Protein AF-X1GLU0-F1 (afdb_monomer_lite)

Sequence (44 aa):
MEIKERVCPYCGKVIVSIYDKQLDYNYKAHLLACKENNNNEKDF

Foldseek 3Di:
DDKDWDAAPQPRDIQIDPDPVVSVVVNVVCNVVSVVVVVPVPDD

Structure (mmCIF, N/CA/C/O backbone):
data_AF-X1GLU0-F1
#
_entry.id   AF-X1GLU0-F1
#
loop_
_atom_site.group_PDB
_atom_site.id
_atom_site.type_symbol
_atom_site.label_atom_id
_atom_site.label_alt_id
_atom_site.label_comp_id
_atom_site.label_asym_id
_atom_site.label_entity_id
_atom_site.label_seq_id
_atom_site.pdbx_PDB_ins_code
_atom_site.Cartn_x
_atom_site.Cartn_y
_atom_site.Cartn_z
_atom_site.occupancy
_atom_site.B_iso_or_equiv
_atom_site.auth_seq_id
_atom_site.auth_comp_id
_atom_site.auth_asym_id
_atom_site.auth_atom_id
_atom_site.pdbx_PDB_model_num
ATOM 1 N N . MET A 1 1 ? 4.831 -2.962 -19.761 1.00 68.69 1 MET A N 1
ATOM 2 C CA . MET A 1 1 ? 4.673 -2.433 -18.390 1.00 68.69 1 MET A CA 1
ATOM 3 C C . MET A 1 1 ? 3.473 -3.125 -17.789 1.00 68.69 1 MET A C 1
ATOM 5 O O . MET A 1 1 ? 2.431 -3.125 -18.429 1.00 68.69 1 MET A O 1
ATOM 9 N N . GLU A 1 2 ? 3.637 -3.759 -16.636 1.00 85.06 2 GLU A N 1
ATOM 10 C CA . GLU A 1 2 ? 2.536 -4.406 -15.920 1.00 85.06 2 GLU A CA 1
ATOM 11 C C . GLU A 1 2 ? 1.927 -3.399 -14.940 1.00 85.06 2 GLU A C 1
ATOM 13 O O . GLU A 1 2 ? 2.660 -2.678 -14.260 1.00 85.06 2 GLU A O 1
ATOM 18 N N . ILE A 1 3 ? 0.598 -3.305 -14.906 1.00 89.00 3 ILE A N 1
ATOM 19 C CA . ILE A 1 3 ? -0.110 -2.496 -13.911 1.00 89.00 3 ILE A CA 1
ATOM 20 C C . ILE A 1 3 ? -0.239 -3.353 -12.658 1.00 89.00 3 ILE A C 1
ATOM 22 O O . ILE A 1 3 ? -0.747 -4.468 -12.716 1.00 89.00 3 ILE A O 1
ATOM 26 N N . LYS A 1 4 ? 0.223 -2.821 -11.532 1.00 93.06 4 LYS A N 1
ATOM 27 C CA . LYS A 1 4 ? 0.174 -3.482 -10.233 1.00 93.06 4 LYS A CA 1
ATOM 28 C C . LYS A 1 4 ? -0.922 -2.862 -9.391 1.00 93.06 4 LYS A C 1
ATOM 30 O O . LYS A 1 4 ? -1.091 -1.641 -9.395 1.00 93.06 4 LYS A O 1
ATOM 35 N N . GLU A 1 5 ? -1.626 -3.691 -8.635 1.00 95.12 5 GLU A N 1
ATOM 36 C CA . GLU A 1 5 ? -2.766 -3.264 -7.832 1.00 95.12 5 GLU A CA 1
ATOM 37 C C . GLU A 1 5 ? -2.731 -3.829 -6.410 1.00 95.12 5 GLU A C 1
ATOM 39 O O . GLU A 1 5 ? -2.176 -4.897 -6.148 1.00 95.12 5 GLU A O 1
ATOM 44 N N . ARG A 1 6 ? -3.309 -3.080 -5.467 1.00 94.25 6 ARG A N 1
ATOM 45 C CA . ARG A 1 6 ? -3.585 -3.517 -4.095 1.00 94.25 6 ARG A CA 1
ATOM 46 C C . ARG A 1 6 ? -4.934 -2.990 -3.644 1.00 94.25 6 ARG A C 1
ATOM 48 O O . ARG A 1 6 ? -5.272 -1.839 -3.908 1.00 94.25 6 ARG A O 1
ATOM 55 N N . VAL A 1 7 ? -5.670 -3.810 -2.904 1.00 94.06 7 VAL A N 1
ATOM 56 C CA . VAL A 1 7 ? -6.980 -3.447 -2.358 1.00 94.06 7 VAL A CA 1
ATOM 57 C C . VAL A 1 7 ? -6.833 -3.088 -0.885 1.00 94.06 7 VAL A C 1
ATOM 59 O O . VAL A 1 7 ? -6.227 -3.831 -0.115 1.00 94.06 7 VAL A O 1
ATOM 62 N N . CYS A 1 8 ? -7.371 -1.939 -0.487 1.00 92.38 8 CYS A N 1
ATOM 63 C CA . CYS A 1 8 ? -7.443 -1.550 0.914 1.00 92.38 8 CYS A CA 1
ATOM 64 C C . CYS A 1 8 ? -8.451 -2.446 1.659 1.00 92.38 8 CYS A C 1
ATOM 66 O O . CYS A 1 8 ? -9.619 -2.471 1.273 1.00 92.38 8 CYS A O 1
ATOM 68 N N . PRO A 1 9 ? -8.063 -3.127 2.751 1.00 88.56 9 PRO A N 1
ATOM 69 C CA . PRO A 1 9 ? -8.964 -4.005 3.498 1.00 88.56 9 PRO A CA 1
ATOM 70 C C . PRO A 1 9 ? -10.034 -3.250 4.303 1.00 88.56 9 PRO A C 1
ATOM 72 O O . PRO A 1 9 ? -11.006 -3.860 4.727 1.00 88.56 9 PRO A O 1
ATOM 75 N N . TYR A 1 10 ? -9.865 -1.941 4.526 1.00 86.06 10 TYR A N 1
ATOM 76 C CA . TYR A 1 10 ? -10.780 -1.138 5.346 1.00 86.06 10 TYR A CA 1
ATOM 77 C C . TYR A 1 10 ? -11.927 -0.517 4.544 1.00 86.06 10 TYR A C 1
ATOM 79 O O . TYR A 1 10 ? -13.048 -0.450 5.030 1.00 86.06 10 TYR A O 1
ATOM 87 N N . CYS A 1 11 ? -11.656 -0.050 3.323 1.00 86.88 11 CYS A N 1
ATOM 88 C CA . CYS A 1 11 ? -12.648 0.640 2.488 1.00 86.88 11 CYS A CA 1
ATOM 89 C C . CYS A 1 11 ? -12.857 -0.011 1.114 1.00 86.88 11 CYS A C 1
ATOM 91 O O . CYS A 1 11 ? -13.627 0.502 0.307 1.00 86.88 11 CYS A O 1
ATOM 93 N N . GLY A 1 12 ? -12.136 -1.095 0.804 1.00 90.31 12 GLY A N 1
ATOM 94 C CA . GLY A 1 12 ? -12.222 -1.793 -0.482 1.00 90.31 12 GLY A CA 1
ATOM 95 C C . GLY A 1 12 ? -11.629 -1.028 -1.671 1.00 90.31 12 GLY A C 1
ATOM 96 O O . GLY A 1 12 ? -11.717 -1.500 -2.802 1.00 90.31 12 GLY A O 1
ATOM 97 N N . LYS A 1 13 ? -11.016 0.146 -1.457 1.00 91.81 13 LYS A N 1
ATOM 98 C CA . LYS A 1 13 ? -10.443 0.953 -2.543 1.00 91.81 13 LYS A CA 1
ATOM 99 C C . LYS A 1 13 ? -9.271 0.230 -3.208 1.00 91.81 13 LYS A C 1
ATOM 101 O O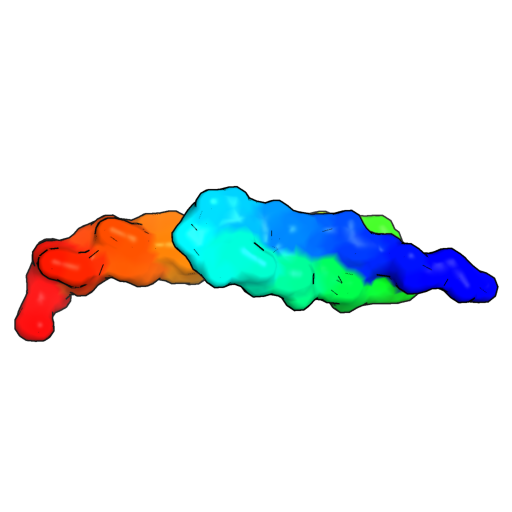 . LYS A 1 13 ? -8.331 -0.185 -2.529 1.00 91.81 13 LYS A O 1
ATOM 106 N N . VAL A 1 14 ? -9.302 0.153 -4.537 1.00 94.81 14 VAL A N 1
ATOM 107 C CA . VAL A 1 14 ? -8.198 -0.373 -5.350 1.00 94.81 14 VAL A CA 1
ATOM 108 C C . VAL A 1 14 ? -7.195 0.743 -5.626 1.00 94.81 14 VAL A C 1
ATOM 110 O O . VAL A 1 14 ? -7.549 1.824 -6.099 1.00 94.81 14 VAL A O 1
ATOM 113 N N . ILE A 1 15 ? -5.932 0.491 -5.307 1.00 94.06 15 ILE A N 1
ATOM 114 C CA . ILE A 1 15 ? -4.808 1.394 -5.535 1.00 94.06 15 ILE A CA 1
ATOM 115 C C . ILE A 1 15 ? -3.940 0.752 -6.602 1.00 94.06 15 ILE A C 1
ATOM 117 O O . ILE A 1 15 ? -3.518 -0.390 -6.444 1.00 94.06 15 ILE A O 1
ATOM 121 N N . VAL A 1 16 ? -3.683 1.488 -7.680 1.00 95.00 16 VAL A N 1
ATOM 122 C CA . VAL A 1 16 ? -2.956 0.996 -8.852 1.00 95.00 16 VA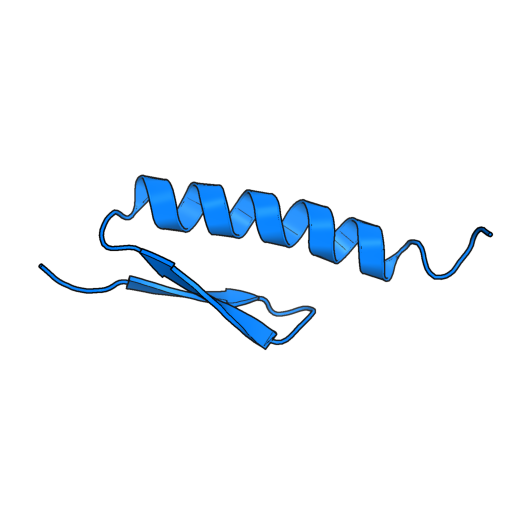L A CA 1
ATOM 123 C C . VAL A 1 16 ? -1.697 1.821 -9.097 1.00 95.00 16 VAL A C 1
ATOM 125 O O . VAL A 1 16 ? -1.671 3.029 -8.852 1.00 95.00 16 VAL A O 1
ATOM 128 N N . SER A 1 17 ? -0.634 1.181 -9.576 1.00 94.38 17 SER A N 1
ATOM 129 C CA . SER A 1 17 ? 0.565 1.856 -10.074 1.00 94.38 17 SER A CA 1
ATOM 130 C C . SER A 1 17 ? 1.370 0.938 -10.991 1.00 94.38 17 SER A C 1
ATOM 132 O O . SER A 1 17 ? 1.280 -0.280 -10.909 1.00 94.38 17 SER A O 1
ATOM 134 N N . ILE A 1 18 ? 2.198 1.526 -11.849 1.00 94.25 18 ILE A N 1
ATOM 135 C CA . ILE A 1 18 ? 3.129 0.792 -12.718 1.00 94.25 18 ILE A CA 1
ATOM 136 C C . ILE A 1 18 ? 4.425 0.437 -11.959 1.00 94.25 18 ILE A C 1
ATOM 138 O O . ILE A 1 18 ? 5.132 -0.501 -12.324 1.00 94.25 18 ILE A O 1
ATOM 142 N N . TYR A 1 19 ? 4.741 1.162 -10.879 1.00 93.69 19 TYR A N 1
ATOM 143 C CA . TYR A 1 19 ? 5.975 0.995 -10.108 1.00 93.69 19 TYR A CA 1
ATOM 144 C C . TYR A 1 19 ? 5.686 0.453 -8.705 1.00 93.69 19 TYR A C 1
ATOM 146 O O . TYR A 1 19 ? 4.895 1.041 -7.969 1.00 93.69 19 TYR A O 1
ATOM 154 N N . ASP A 1 20 ? 6.398 -0.597 -8.274 1.00 92.56 20 ASP A N 1
ATOM 155 C CA . ASP A 1 20 ? 6.214 -1.197 -6.937 1.00 92.56 20 ASP A CA 1
ATOM 156 C C . ASP A 1 20 ? 6.391 -0.193 -5.801 1.00 92.56 20 ASP A C 1
ATOM 158 O O . ASP A 1 20 ? 5.590 -0.149 -4.872 1.00 92.56 20 ASP A O 1
ATOM 162 N N . LYS A 1 21 ? 7.439 0.637 -5.879 1.00 94.38 21 LYS A N 1
ATOM 163 C CA . LYS A 1 21 ? 7.740 1.624 -4.833 1.00 94.38 21 LYS A CA 1
ATOM 164 C C . LYS A 1 21 ? 6.614 2.642 -4.681 1.00 94.38 21 LYS A C 1
ATOM 166 O O . LYS A 1 21 ? 6.290 3.035 -3.565 1.00 94.38 21 LYS A O 1
ATOM 171 N N . GLN A 1 22 ? 6.018 3.052 -5.797 1.00 93.75 22 GLN A N 1
ATOM 172 C CA . GLN A 1 22 ? 4.929 4.018 -5.789 1.00 93.75 22 GLN A CA 1
ATOM 173 C C . GLN A 1 22 ? 3.617 3.369 -5.347 1.00 93.75 22 GLN A C 1
ATOM 175 O O . GLN A 1 22 ? 2.881 3.976 -4.574 1.00 93.75 22 GLN 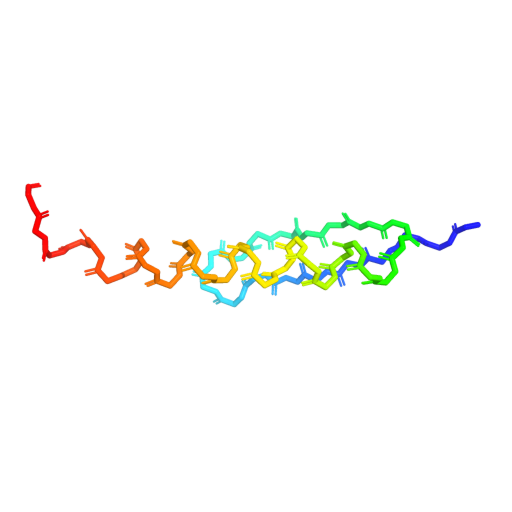A O 1
ATOM 180 N N . LEU A 1 23 ? 3.357 2.123 -5.760 1.00 95.50 23 LEU A N 1
ATOM 181 C CA . LEU A 1 23 ? 2.227 1.346 -5.260 1.00 95.50 23 LEU A CA 1
ATOM 182 C C . LEU A 1 23 ? 2.292 1.199 -3.739 1.00 95.50 23 LEU A C 1
ATOM 184 O O . LEU A 1 23 ? 1.305 1.457 -3.061 1.00 95.50 23 LEU A O 1
ATOM 188 N N . ASP A 1 24 ? 3.451 0.817 -3.200 1.00 95.38 24 ASP A N 1
ATOM 189 C CA . ASP A 1 24 ? 3.631 0.595 -1.766 1.00 95.38 24 ASP A CA 1
ATOM 190 C C . ASP A 1 24 ? 3.520 1.898 -0.963 1.00 95.38 24 ASP A C 1
ATOM 192 O O . ASP A 1 24 ? 2.850 1.922 0.070 1.00 95.38 24 ASP A O 1
ATOM 196 N N . TYR A 1 25 ? 4.098 2.997 -1.466 1.00 96.00 25 TYR A N 1
ATOM 197 C CA . TYR A 1 25 ? 3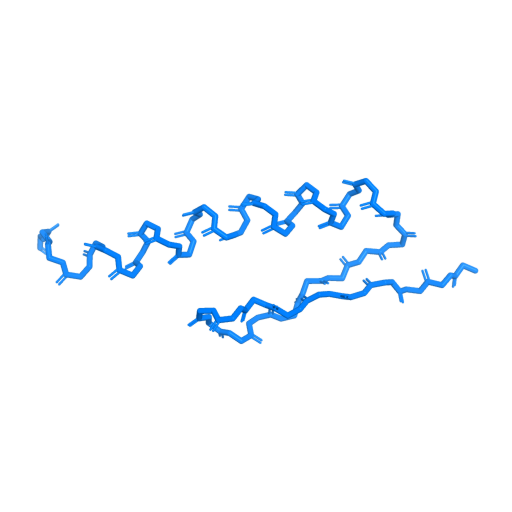.957 4.325 -0.862 1.00 96.00 25 TYR A CA 1
ATOM 198 C C . TYR A 1 25 ? 2.490 4.775 -0.824 1.00 96.00 25 TYR A C 1
ATOM 200 O O . TYR A 1 25 ? 1.971 5.094 0.247 1.00 96.00 25 TYR A O 1
ATOM 208 N N . ASN A 1 26 ? 1.800 4.729 -1.968 1.00 93.75 26 ASN A N 1
ATOM 209 C CA . ASN A 1 26 ? 0.391 5.114 -2.073 1.00 93.75 26 ASN A CA 1
ATOM 210 C C . ASN A 1 26 ? -0.500 4.217 -1.206 1.00 93.75 26 ASN A C 1
ATOM 212 O O . ASN A 1 26 ? -1.424 4.702 -0.555 1.00 93.75 26 ASN A O 1
ATOM 216 N N . TYR A 1 27 ? -0.207 2.914 -1.168 1.00 95.38 27 TYR A N 1
ATOM 217 C CA . TYR A 1 27 ? -0.925 1.951 -0.344 1.00 95.38 27 TYR A CA 1
ATOM 218 C C . TYR A 1 27 ? -0.771 2.249 1.146 1.00 95.38 27 TYR A C 1
ATOM 220 O O . TYR A 1 27 ? -1.771 2.349 1.849 1.00 95.38 27 TYR A O 1
ATOM 228 N N . LYS A 1 28 ? 0.453 2.477 1.633 1.00 94.12 28 LYS A N 1
ATOM 229 C CA . LYS A 1 28 ? 0.703 2.822 3.041 1.00 94.12 28 LYS A CA 1
ATOM 230 C C . LYS A 1 28 ? 0.086 4.159 3.437 1.00 94.12 28 LYS A C 1
ATOM 232 O O . LYS A 1 28 ? -0.560 4.227 4.478 1.00 94.12 28 LYS A O 1
ATOM 237 N N . ALA A 1 29 ? 0.242 5.193 2.608 1.00 93.94 29 ALA A N 1
ATOM 238 C CA . ALA A 1 29 ? -0.369 6.498 2.852 1.00 93.94 29 ALA A CA 1
ATOM 239 C C . ALA A 1 29 ? -1.898 6.386 2.950 1.00 93.94 29 ALA A C 1
ATOM 241 O O . ALA A 1 29 ? -2.511 6.937 3.863 1.00 93.94 29 ALA A O 1
ATOM 242 N N . HIS A 1 30 ? -2.509 5.600 2.059 1.00 93.50 30 HIS A N 1
ATOM 243 C CA . HIS A 1 30 ? -3.937 5.333 2.112 1.00 93.50 30 HIS A CA 1
ATOM 244 C C . HIS A 1 30 ? -4.343 4.536 3.357 1.00 93.50 30 HIS A C 1
ATOM 246 O O . HIS A 1 30 ? -5.329 4.894 3.988 1.00 93.50 30 HIS A O 1
ATOM 252 N N . LEU A 1 31 ? -3.605 3.486 3.736 1.00 92.31 31 LEU A N 1
ATOM 253 C CA . LEU A 1 31 ? -3.902 2.709 4.943 1.00 92.31 31 LEU A CA 1
ATOM 254 C C . LEU A 1 31 ? -3.853 3.567 6.208 1.00 92.31 31 LEU A C 1
ATOM 256 O O . LEU A 1 31 ? -4.710 3.396 7.068 1.00 92.31 31 LEU A O 1
ATOM 260 N N . LEU A 1 32 ? -2.881 4.478 6.319 1.00 90.06 32 LEU A N 1
ATOM 261 C CA . LEU A 1 32 ? -2.781 5.410 7.444 1.00 90.06 32 LEU A CA 1
ATOM 262 C C . LEU A 1 32 ? -4.026 6.297 7.519 1.00 90.06 32 LEU A C 1
ATOM 264 O O . LEU A 1 32 ? -4.745 6.241 8.512 1.00 90.06 32 LEU A O 1
ATOM 268 N N . ALA A 1 33 ? -4.351 6.999 6.431 1.00 88.12 33 ALA A N 1
ATOM 269 C CA . ALA A 1 33 ? -5.530 7.860 6.376 1.00 88.12 33 ALA A CA 1
ATOM 270 C C . ALA A 1 33 ? -6.842 7.081 6.590 1.00 88.12 33 ALA A C 1
ATOM 272 O O . ALA A 1 33 ? -7.759 7.549 7.259 1.00 88.12 33 ALA A O 1
ATOM 273 N N . CYS A 1 34 ? -6.945 5.868 6.041 1.00 87.56 34 CYS A N 1
ATOM 274 C CA . CYS A 1 34 ? -8.143 5.042 6.152 1.00 87.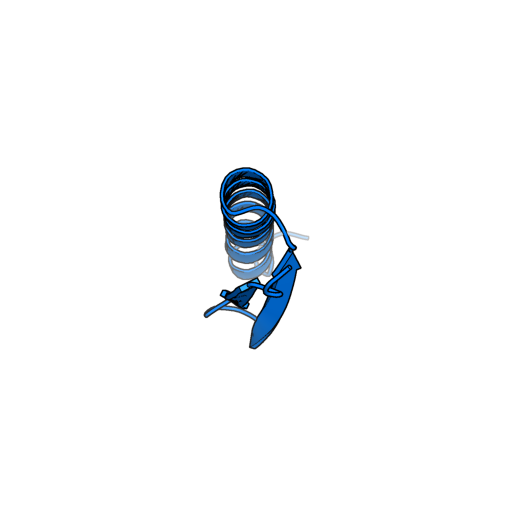56 34 CYS A CA 1
ATOM 275 C C . CYS A 1 34 ? -8.325 4.467 7.564 1.00 87.56 34 CYS A C 1
ATOM 277 O O . CYS A 1 34 ? -9.457 4.349 8.032 1.00 87.56 34 CYS A O 1
ATOM 279 N N . LYS A 1 35 ? -7.225 4.124 8.245 1.00 79.19 35 LYS A N 1
ATOM 280 C CA . LYS A 1 35 ? -7.228 3.684 9.644 1.00 79.19 35 LYS A CA 1
ATOM 281 C C . LYS A 1 35 ? -7.574 4.834 10.589 1.00 79.19 35 LYS A C 1
ATOM 283 O O . LYS A 1 35 ? -8.311 4.615 11.544 1.00 79.19 35 LYS A O 1
ATOM 288 N N . GLU A 1 36 ? -7.079 6.041 10.320 1.00 71.75 36 GLU A N 1
ATOM 289 C CA . GLU A 1 36 ? -7.447 7.238 11.085 1.00 71.75 36 GLU A CA 1
ATOM 290 C C . GLU A 1 36 ? -8.922 7.607 10.881 1.00 71.75 36 GLU A C 1
ATOM 292 O O . GLU A 1 36 ? -9.618 7.838 11.862 1.00 71.75 36 GLU A O 1
ATOM 297 N N . ASN A 1 37 ? -9.453 7.532 9.656 1.00 64.81 37 ASN A N 1
ATOM 298 C CA . ASN A 1 37 ? -10.882 7.772 9.408 1.00 64.81 37 ASN A CA 1
ATOM 299 C C . ASN A 1 37 ? -11.809 6.735 10.060 1.00 64.81 37 ASN A C 1
ATOM 301 O O . ASN A 1 37 ? -12.876 7.110 10.528 1.00 64.81 37 ASN A O 1
ATOM 305 N N . ASN A 1 38 ? -11.415 5.457 10.143 1.00 56.88 38 ASN A N 1
ATOM 306 C CA . ASN A 1 38 ? -12.198 4.449 10.879 1.00 56.88 38 ASN A CA 1
ATOM 307 C C . ASN A 1 38 ? -12.212 4.698 12.401 1.00 56.88 38 ASN A C 1
ATOM 309 O O . ASN A 1 38 ? -13.129 4.259 13.085 1.00 56.88 38 ASN A O 1
ATOM 313 N N . ASN A 1 39 ? -11.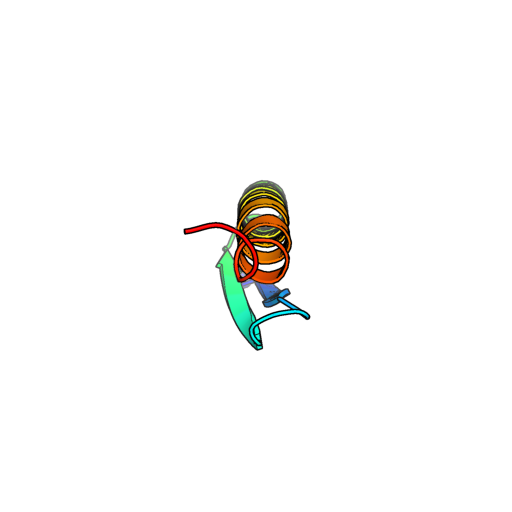201 5.388 12.940 1.00 52.00 39 ASN A N 1
ATOM 314 C CA . ASN A 1 39 ? -11.142 5.758 14.357 1.00 52.00 39 ASN A CA 1
ATOM 315 C C . ASN A 1 39 ? -11.736 7.147 14.652 1.00 52.00 39 ASN A C 1
ATOM 317 O O . ASN A 1 39 ? -12.031 7.424 15.810 1.00 52.00 39 ASN A O 1
ATOM 321 N N . ASN A 1 40 ? -11.942 7.992 13.637 1.00 48.00 40 ASN A N 1
ATOM 322 C CA . ASN A 1 40 ? -12.466 9.354 13.789 1.00 48.00 40 ASN A CA 1
ATOM 323 C C . ASN A 1 40 ? -13.996 9.470 13.646 1.00 48.00 40 ASN A C 1
ATOM 325 O O . ASN A 1 40 ? -14.519 10.573 13.737 1.00 48.00 40 ASN A O 1
ATOM 329 N N . GLU A 1 41 ? -14.750 8.368 13.550 1.00 51.12 41 GLU A N 1
ATOM 330 C CA . GLU A 1 41 ? -16.207 8.389 13.823 1.00 51.12 41 GLU A CA 1
ATOM 331 C C . GLU A 1 41 ? -16.535 8.501 15.334 1.00 51.12 41 GLU A C 1
ATOM 333 O O . GLU A 1 41 ? -17.654 8.229 15.771 1.00 51.12 41 GLU A O 1
ATOM 338 N N . LYS A 1 42 ? -15.561 8.911 16.159 1.00 44.56 42 LYS A N 1
ATOM 339 C CA . LYS A 1 42 ? -15.734 9.292 17.565 1.00 44.56 42 LYS A CA 1
ATOM 340 C C . LYS A 1 42 ? -14.869 10.505 17.914 1.00 44.56 42 LYS A C 1
ATOM 342 O O . LYS A 1 42 ? -13.926 10.353 18.673 1.00 44.56 42 LYS A O 1
ATOM 347 N N . ASP A 1 43 ? -15.134 11.652 17.298 1.00 40.94 43 ASP A N 1
ATOM 348 C CA . ASP A 1 43 ? -15.018 12.993 17.908 1.00 40.94 43 ASP A CA 1
ATOM 349 C C . ASP A 1 43 ? -15.225 14.053 16.809 1.00 40.94 43 ASP A C 1
ATOM 351 O O . ASP A 1 43 ? -14.284 14.378 16.086 1.00 40.94 43 ASP A O 1
ATOM 355 N N . PHE A 1 44 ? -16.476 14.510 16.646 1.00 39.22 44 PHE A N 1
ATOM 356 C CA . PHE A 1 44 ? -16.948 15.900 16.447 1.00 39.22 44 PHE A CA 1
ATOM 357 C C . PHE A 1 44 ? -18.316 15.956 15.756 1.00 39.22 44 PHE A C 1
ATOM 359 O O . PHE A 1 44 ? -18.458 15.419 14.636 1.00 39.22 44 PHE A O 1
#

pLDDT: mean 83.32, std 17.14, range [39.22, 96.0]

Organism: NCBI:txid412755

Secondary structure (DSSP, 8-state):
---EEEE-TTT--EEEESSHHHHHHHHHHHHHHHHHHHH-SS--

Radius of gyration: 12.34 Å; chains: 1; bounding box: 25×20×36 Å